Protein AF-A0A1R1XLQ0-F1 (afdb_monomer_lite)

pLDDT: mean 76.28, std 11.81, range [50.25, 90.06]

Organism: NCBI:txid133412

Radius of gyration: 18.26 Å; chains: 1; bounding box: 52×27×30 Å

Structure (mmCIF, N/CA/C/O backbone):
data_AF-A0A1R1XLQ0-F1
#
_entry.id   AF-A0A1R1XLQ0-F1
#
loop_
_atom_site.group_PDB
_atom_site.id
_atom_site.type_symbol
_atom_site.label_atom_id
_atom_site.label_alt_id
_atom_site.label_comp_id
_atom_site.label_asym_id
_atom_site.label_entity_id
_atom_site.label_seq_id
_atom_site.pdbx_PDB_ins_code
_atom_site.Cartn_x
_atom_site.Cartn_y
_atom_site.Cartn_z
_atom_site.occupancy
_atom_site.B_iso_or_equiv
_atom_site.auth_seq_id
_atom_site.auth_comp_id
_atom_site.auth_asym_id
_atom_site.auth_atom_id
_atom_site.pdbx_PDB_model_num
ATOM 1 N N . MET A 1 1 ? 29.993 4.894 3.675 1.00 51.06 1 MET A N 1
ATOM 2 C CA . MET A 1 1 ? 30.425 3.753 2.838 1.00 51.06 1 MET A CA 1
ATOM 3 C C . MET A 1 1 ? 29.181 2.927 2.550 1.00 51.06 1 MET A C 1
ATOM 5 O O . MET A 1 1 ? 28.433 2.709 3.492 1.00 51.06 1 MET A O 1
ATOM 9 N N . VAL A 1 2 ? 28.902 2.559 1.294 1.00 52.59 2 VAL A N 1
ATOM 10 C CA . VAL A 1 2 ? 27.646 1.881 0.879 1.00 52.59 2 VAL A CA 1
ATOM 11 C C . VAL A 1 2 ? 27.380 0.601 1.687 1.00 52.59 2 VAL A C 1
ATOM 13 O O . VAL A 1 2 ? 26.238 0.299 2.011 1.00 52.59 2 VAL A O 1
ATOM 16 N N . THR A 1 3 ? 28.444 -0.071 2.121 1.00 53.34 3 THR A N 1
ATOM 17 C CA . THR A 1 3 ? 28.416 -1.275 2.962 1.00 53.34 3 THR A CA 1
ATOM 18 C C . THR A 1 3 ? 27.832 -1.070 4.363 1.00 53.34 3 THR A C 1
ATOM 20 O O . THR A 1 3 ? 27.371 -2.028 4.965 1.00 53.34 3 THR A O 1
ATOM 23 N N . ALA A 1 4 ? 27.793 0.163 4.885 1.00 55.22 4 ALA A N 1
ATOM 24 C CA . ALA A 1 4 ? 27.256 0.445 6.222 1.00 55.22 4 ALA A CA 1
ATOM 25 C C .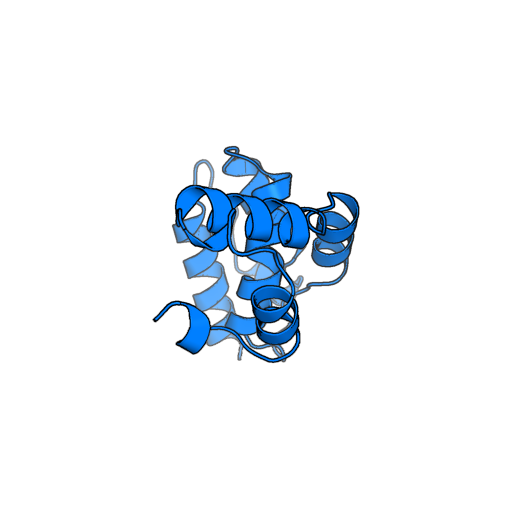 ALA A 1 4 ? 25.720 0.352 6.300 1.00 55.22 4 ALA A C 1
ATOM 27 O O . ALA A 1 4 ? 25.158 0.385 7.391 1.00 55.22 4 ALA A O 1
ATOM 28 N N . SER A 1 5 ? 25.043 0.280 5.151 1.00 60.06 5 SER A N 1
ATOM 29 C CA . SER A 1 5 ? 23.583 0.164 5.054 1.00 60.06 5 SER A CA 1
ATOM 30 C C . SER A 1 5 ? 23.119 -1.214 4.580 1.00 60.06 5 SER A C 1
ATOM 32 O O . SER A 1 5 ? 21.916 -1.433 4.483 1.00 60.06 5 SER A O 1
ATOM 34 N N . LEU A 1 6 ? 24.051 -2.120 4.267 1.00 62.81 6 LEU A N 1
ATOM 35 C CA . LEU A 1 6 ? 23.746 -3.488 3.855 1.00 62.81 6 LEU A CA 1
ATOM 36 C C . LEU A 1 6 ? 23.667 -4.382 5.097 1.00 62.81 6 LEU A C 1
ATOM 38 O O . LEU A 1 6 ? 24.392 -4.171 6.069 1.00 62.81 6 LEU A O 1
ATOM 42 N N . THR A 1 7 ? 22.795 -5.382 5.072 1.00 66.88 7 THR A N 1
ATOM 43 C CA . THR A 1 7 ? 22.647 -6.371 6.149 1.00 66.88 7 THR A CA 1
ATOM 44 C C . THR A 1 7 ? 22.775 -7.775 5.572 1.00 66.88 7 THR A C 1
ATOM 46 O O . THR A 1 7 ? 22.532 -7.949 4.396 1.00 66.88 7 THR A O 1
ATOM 49 N N . GLY A 1 8 ? 23.179 -8.779 6.355 1.00 71.38 8 GLY A N 1
ATOM 50 C CA . GLY A 1 8 ? 23.035 -10.203 5.997 1.00 71.38 8 GLY A CA 1
ATOM 51 C C . GLY A 1 8 ? 23.437 -10.611 4.565 1.00 71.38 8 GLY A C 1
ATOM 52 O O . GLY A 1 8 ? 24.621 -10.629 4.227 1.00 71.38 8 GLY A O 1
ATOM 53 N N . GLU A 1 9 ? 22.443 -10.997 3.756 1.00 60.09 9 GLU A N 1
ATOM 54 C CA . GLU A 1 9 ? 22.610 -11.557 2.404 1.00 60.09 9 GLU A CA 1
ATOM 55 C C . GLU A 1 9 ? 23.195 -10.549 1.407 1.00 60.09 9 GLU A C 1
ATOM 57 O O . GLU A 1 9 ? 23.979 -10.924 0.534 1.00 60.09 9 GLU A O 1
ATOM 62 N N . GLU A 1 10 ? 22.884 -9.263 1.569 1.00 60.84 10 GLU A N 1
ATOM 63 C CA . GLU A 1 10 ? 23.387 -8.196 0.709 1.00 60.84 10 GLU A CA 1
ATOM 64 C C . GLU A 1 10 ? 24.900 -7.972 0.868 1.00 60.84 10 GLU A C 1
ATOM 66 O O . GLU A 1 10 ? 25.569 -7.609 -0.100 1.00 60.84 10 GLU A O 1
ATOM 71 N N . ILE A 1 11 ? 25.455 -8.231 2.061 1.00 66.25 11 ILE A N 1
ATOM 72 C CA . ILE A 1 11 ? 26.907 -8.183 2.307 1.00 66.25 11 ILE A CA 1
ATOM 73 C C . ILE A 1 11 ? 27.590 -9.384 1.655 1.00 66.25 11 ILE A C 1
ATOM 75 O O . ILE A 1 11 ? 28.578 -9.215 0.947 1.00 66.25 11 ILE A 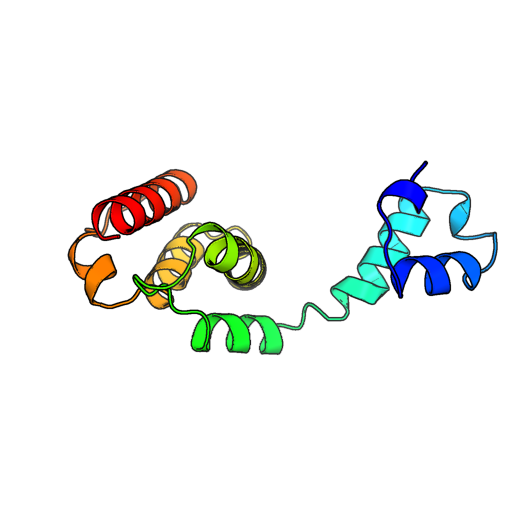O 1
ATOM 79 N N . MET A 1 12 ? 27.040 -10.589 1.845 1.00 64.25 12 MET A N 1
ATOM 80 C CA . MET A 1 12 ? 27.630 -11.791 1.252 1.00 64.25 12 MET A CA 1
ATOM 81 C C . MET A 1 12 ? 27.655 -11.721 -0.273 1.00 64.25 12 MET A C 1
ATOM 83 O O . MET A 1 12 ? 28.597 -12.203 -0.890 1.00 64.25 12 MET A O 1
ATOM 87 N N . TRP A 1 13 ? 26.637 -11.117 -0.888 1.00 62.06 13 TRP A N 1
ATOM 88 C CA . TRP A 1 13 ? 26.632 -10.900 -2.327 1.00 62.06 13 TRP A CA 1
ATOM 89 C C . TRP A 1 13 ? 27.643 -9.833 -2.768 1.00 62.06 13 TRP A C 1
ATOM 91 O O . TRP A 1 13 ? 28.374 -10.074 -3.726 1.00 62.06 13 TRP A O 1
ATOM 101 N N . TYR A 1 14 ? 27.738 -8.705 -2.048 1.00 58.72 14 TYR A N 1
ATOM 102 C CA . TYR A 1 14 ? 28.730 -7.653 -2.313 1.00 58.72 14 TYR A CA 1
ATOM 103 C C . TYR A 1 14 ? 30.166 -8.197 -2.303 1.00 58.72 14 TYR A C 1
ATOM 105 O O . TYR A 1 14 ? 30.951 -7.873 -3.188 1.00 58.72 14 TYR A O 1
ATOM 113 N N . ASP A 1 15 ? 30.488 -9.069 -1.346 1.00 65.06 15 ASP A N 1
ATOM 114 C CA . ASP A 1 15 ? 31.810 -9.693 -1.222 1.00 65.06 15 ASP A CA 1
ATOM 115 C C . ASP A 1 15 ? 32.081 -10.768 -2.301 1.00 65.06 15 ASP A C 1
ATOM 117 O O . ASP A 1 15 ? 33.228 -11.176 -2.493 1.00 65.06 15 ASP A O 1
ATOM 121 N N . CYS A 1 16 ? 31.045 -11.239 -3.009 1.00 64.69 16 CYS A N 1
ATOM 122 C CA . CYS A 1 16 ? 31.139 -12.282 -4.039 1.00 64.69 16 CYS A CA 1
ATOM 123 C C . CYS A 1 16 ? 31.081 -11.750 -5.485 1.00 64.69 16 CYS A C 1
ATOM 125 O O . CYS A 1 16 ? 31.334 -12.521 -6.416 1.00 64.69 16 CYS A O 1
ATOM 127 N N . GLU A 1 17 ? 30.719 -10.482 -5.713 1.00 55.91 17 GLU A N 1
ATOM 128 C CA . GLU A 1 17 ? 30.637 -9.898 -7.058 1.00 55.91 17 GLU A CA 1
ATOM 129 C C . GLU A 1 17 ? 32.037 -9.435 -7.528 1.00 55.91 17 GLU A C 1
ATOM 131 O O . GLU A 1 17 ? 32.763 -8.805 -6.760 1.00 55.91 17 GLU A O 1
ATOM 136 N N . PRO A 1 18 ? 32.475 -9.734 -8.768 1.00 52.31 18 PRO A N 1
ATOM 137 C CA . PRO A 1 18 ? 33.806 -9.344 -9.231 1.00 52.31 18 PRO A CA 1
ATOM 138 C C . PRO A 1 18 ? 33.992 -7.817 -9.262 1.00 52.31 18 PRO A C 1
ATOM 140 O O . PRO A 1 18 ? 33.117 -7.079 -9.722 1.00 52.31 18 PRO A O 1
ATOM 143 N N . ASP A 1 19 ? 35.185 -7.370 -8.848 1.00 56.38 19 ASP A N 1
ATOM 144 C CA . ASP A 1 19 ? 35.654 -5.978 -8.663 1.00 56.38 19 ASP A CA 1
ATOM 145 C C . ASP A 1 19 ? 35.443 -4.999 -9.846 1.00 56.38 19 ASP A C 1
ATOM 147 O O . ASP A 1 19 ? 35.805 -3.821 -9.769 1.00 56.38 19 ASP A O 1
ATOM 151 N N . GLU A 1 20 ? 34.911 -5.448 -10.981 1.00 54.22 20 GLU A N 1
ATOM 152 C CA . GLU A 1 20 ? 34.638 -4.603 -12.147 1.00 54.22 20 GLU A CA 1
ATOM 153 C C . GLU A 1 20 ? 33.277 -3.895 -12.071 1.00 54.22 20 GLU A C 1
ATOM 155 O O . GLU A 1 20 ? 33.178 -2.744 -12.502 1.00 54.22 20 GLU A O 1
ATOM 160 N N . ASN A 1 21 ? 32.258 -4.505 -11.450 1.00 51.69 21 ASN A N 1
ATOM 161 C CA . ASN A 1 21 ? 30.925 -3.899 -11.296 1.00 51.69 21 ASN A CA 1
ATOM 162 C C . ASN A 1 21 ? 30.818 -2.949 -10.088 1.00 51.69 21 ASN A C 1
ATOM 164 O O . ASN A 1 21 ? 29.957 -2.067 -10.071 1.00 51.69 21 ASN A O 1
ATOM 168 N N . SER A 1 22 ? 31.714 -3.083 -9.105 1.00 54.69 22 SER A N 1
ATOM 169 C CA . SER A 1 22 ? 31.746 -2.288 -7.868 1.00 54.69 22 SER A CA 1
ATOM 170 C C . SER A 1 22 ? 32.446 -0.925 -8.014 1.00 54.69 22 SER A C 1
ATOM 172 O O . SER A 1 22 ? 32.356 -0.079 -7.123 1.00 54.69 22 SER A O 1
ATOM 174 N N . LYS A 1 23 ? 33.113 -0.661 -9.150 1.00 62.94 23 LYS A N 1
ATOM 175 C CA . LYS A 1 23 ? 33.850 0.596 -9.404 1.00 62.94 23 LYS A CA 1
ATOM 176 C C . LYS A 1 23 ? 32.965 1.774 -9.812 1.00 62.94 23 LYS A C 1
ATOM 178 O O . LYS A 1 23 ? 33.369 2.922 -9.634 1.00 62.94 23 LYS A O 1
ATOM 183 N N . ASN A 1 24 ? 31.776 1.512 -10.356 1.00 65.50 24 ASN A N 1
ATOM 184 C CA . ASN A 1 24 ? 30.824 2.541 -10.765 1.00 65.50 24 ASN A CA 1
ATOM 185 C C . ASN A 1 24 ? 29.505 2.357 -10.008 1.00 65.50 24 ASN A C 1
ATOM 187 O O . ASN A 1 24 ? 28.827 1.343 -10.164 1.00 65.50 24 ASN A O 1
ATOM 191 N N . TRP A 1 25 ? 29.122 3.364 -9.217 1.00 65.75 25 TRP A N 1
ATOM 192 C CA . TRP A 1 25 ? 27.863 3.380 -8.469 1.00 65.75 25 TRP A CA 1
ATOM 193 C C . TRP A 1 25 ? 26.639 3.131 -9.359 1.00 65.75 25 TRP A C 1
ATOM 195 O O . TRP A 1 25 ? 25.692 2.484 -8.921 1.00 65.75 25 TRP A O 1
ATOM 205 N N . GLU A 1 26 ? 26.645 3.606 -10.607 1.00 71.25 26 GLU A N 1
ATOM 206 C CA . GLU A 1 26 ? 25.534 3.381 -11.535 1.00 71.25 26 GLU A CA 1
ATOM 207 C C . GLU A 1 26 ? 25.409 1.909 -11.937 1.00 71.25 26 GLU A C 1
ATOM 209 O O . GLU A 1 26 ? 24.300 1.377 -11.942 1.00 71.25 26 GLU A O 1
ATOM 214 N N . THR A 1 27 ? 26.536 1.240 -12.196 1.00 70.00 27 THR A N 1
ATOM 215 C CA . THR A 1 27 ? 26.587 -0.193 -12.516 1.00 70.00 27 THR A CA 1
ATOM 216 C C . THR A 1 27 ? 26.196 -1.032 -11.305 1.00 70.00 27 THR A C 1
ATOM 218 O O . THR A 1 27 ? 25.316 -1.876 -11.419 1.00 70.00 27 THR A O 1
ATOM 221 N N . TYR A 1 28 ? 26.744 -0.731 -10.126 1.00 67.94 28 TYR A N 1
ATOM 222 C CA . TYR A 1 28 ? 26.385 -1.396 -8.872 1.00 67.94 28 TYR A CA 1
ATOM 223 C C . TYR A 1 28 ? 24.890 -1.252 -8.548 1.00 67.94 28 TYR A C 1
ATOM 225 O O . TYR A 1 28 ? 24.193 -2.227 -8.260 1.00 67.94 28 TYR A O 1
ATOM 233 N N . ARG A 1 29 ? 24.352 -0.032 -8.671 1.00 66.62 29 ARG A N 1
ATOM 234 C CA . ARG A 1 29 ? 22.920 0.231 -8.505 1.00 66.62 29 ARG A CA 1
ATOM 235 C C . ARG A 1 29 ? 22.094 -0.524 -9.543 1.00 66.62 29 ARG A C 1
ATOM 237 O O . ARG A 1 29 ? 21.023 -1.004 -9.193 1.00 66.62 29 ARG A O 1
ATOM 244 N N . ALA A 1 30 ? 22.549 -0.621 -10.792 1.00 67.25 30 ALA A N 1
ATOM 245 C CA . ALA A 1 30 ? 21.860 -1.364 -11.843 1.00 67.25 30 ALA A CA 1
ATOM 246 C C . ALA A 1 30 ? 21.885 -2.883 -11.605 1.00 67.25 30 ALA A C 1
ATOM 248 O O . ALA A 1 30 ? 20.855 -3.518 -11.811 1.00 67.25 30 ALA A O 1
ATOM 249 N N . SER A 1 31 ? 22.991 -3.453 -11.116 1.00 65.75 31 SER A N 1
ATOM 250 C CA . SER A 1 31 ? 23.107 -4.873 -10.750 1.00 65.75 31 SER A CA 1
ATOM 251 C C . SER A 1 31 ? 22.214 -5.225 -9.563 1.00 65.75 31 SER A C 1
ATOM 253 O O . SER A 1 31 ? 21.397 -6.139 -9.671 1.00 65.75 31 SER A O 1
ATOM 255 N N . LEU A 1 32 ? 22.258 -4.428 -8.485 1.00 65.69 32 LEU A N 1
ATOM 256 C CA . LEU A 1 32 ? 21.333 -4.561 -7.353 1.00 65.69 32 LEU A CA 1
ATOM 257 C C . LEU A 1 32 ? 19.880 -4.450 -7.811 1.00 65.69 32 LEU A C 1
ATOM 259 O O . LEU A 1 32 ? 19.022 -5.237 -7.424 1.00 65.69 32 LEU A O 1
ATOM 263 N N . LYS A 1 33 ? 19.594 -3.474 -8.672 1.00 64.25 33 LYS A N 1
ATOM 264 C CA . LYS A 1 33 ? 18.270 -3.299 -9.253 1.00 64.25 33 LYS A CA 1
ATOM 265 C C . LYS A 1 33 ? 17.880 -4.523 -10.086 1.00 64.25 33 LYS A C 1
ATOM 267 O O . LYS A 1 33 ? 16.780 -5.008 -9.931 1.00 64.25 33 LYS A O 1
ATOM 272 N N . CYS A 1 34 ? 18.754 -5.095 -10.900 1.00 63.44 34 CYS A N 1
ATOM 273 C CA . CYS A 1 34 ? 18.439 -6.279 -11.702 1.00 63.44 34 CYS A CA 1
ATOM 274 C C . CYS A 1 34 ? 18.169 -7.523 -10.831 1.00 63.44 34 CYS A C 1
ATOM 276 O O . CYS A 1 34 ? 17.209 -8.255 -11.062 1.00 63.44 34 CYS A O 1
ATOM 278 N N . GLN A 1 35 ? 18.965 -7.725 -9.782 1.00 62.88 35 GLN A N 1
ATOM 279 C CA . GLN A 1 35 ? 18.863 -8.885 -8.899 1.00 62.88 35 GLN A CA 1
ATOM 280 C C . GLN A 1 35 ? 17.674 -8.803 -7.935 1.00 62.88 35 GLN A C 1
ATOM 282 O O . GLN A 1 35 ? 16.945 -9.779 -7.762 1.00 62.88 35 GLN A O 1
ATOM 287 N N . PHE A 1 36 ? 17.440 -7.628 -7.348 1.00 58.88 36 PHE A N 1
ATOM 288 C CA . PHE A 1 36 ? 16.378 -7.401 -6.366 1.00 58.88 36 PHE A CA 1
ATOM 289 C C . PHE A 1 36 ? 15.111 -6.765 -6.963 1.00 58.88 36 PHE A C 1
ATOM 291 O O . PHE A 1 36 ? 14.084 -6.721 -6.295 1.00 58.88 36 PHE A O 1
ATOM 298 N N . GLU A 1 37 ? 15.118 -6.293 -8.214 1.00 56.84 37 GLU A N 1
ATOM 299 C CA . GLU A 1 37 ? 13.891 -6.046 -8.992 1.00 56.84 37 GLU A CA 1
ATOM 300 C C . GLU A 1 37 ? 13.502 -7.229 -9.876 1.00 56.84 37 GLU A C 1
ATOM 302 O O . GLU A 1 37 ? 12.363 -7.276 -10.322 1.00 56.84 37 GLU A O 1
ATOM 307 N N . GLY A 1 38 ? 14.349 -8.246 -10.058 1.00 50.25 38 GLY A N 1
ATOM 308 C CA . GLY A 1 38 ? 13.901 -9.537 -10.598 1.00 50.25 38 GLY A CA 1
ATOM 309 C C . GLY A 1 38 ? 12.762 -10.163 -9.771 1.00 50.25 38 GLY A C 1
ATOM 310 O O . GLY A 1 38 ? 11.953 -10.929 -10.291 1.00 50.25 38 GLY A O 1
ATOM 311 N N . THR A 1 39 ? 12.632 -9.770 -8.497 1.00 52.12 39 THR A N 1
ATOM 312 C CA . THR A 1 39 ? 11.532 -10.136 -7.587 1.00 52.12 39 THR A CA 1
ATOM 313 C C . THR A 1 39 ? 10.330 -9.178 -7.646 1.00 52.12 39 THR A C 1
ATOM 315 O O . THR A 1 39 ? 9.282 -9.464 -7.054 1.00 52.12 39 THR A O 1
ATOM 318 N N . LYS A 1 40 ? 10.414 -8.077 -8.413 1.00 59.69 40 LYS A N 1
ATOM 319 C CA . LYS A 1 40 ? 9.287 -7.198 -8.773 1.00 59.69 40 LYS A CA 1
ATOM 320 C C . LYS A 1 40 ? 8.438 -7.850 -9.866 1.00 59.69 40 LYS A C 1
ATOM 322 O O . LYS A 1 40 ? 8.282 -7.345 -10.972 1.00 59.69 40 LYS A O 1
ATOM 327 N N . ASN A 1 41 ? 7.882 -9.009 -9.540 1.00 72.50 41 ASN A N 1
ATOM 328 C CA . ASN A 1 41 ? 6.913 -9.686 -10.380 1.00 72.50 41 ASN A CA 1
ATOM 329 C C . ASN A 1 41 ? 5.523 -9.092 -10.113 1.00 72.50 41 ASN A C 1
ATOM 331 O O . ASN A 1 41 ? 5.096 -8.999 -8.960 1.00 72.50 41 ASN A O 1
ATOM 335 N N . IL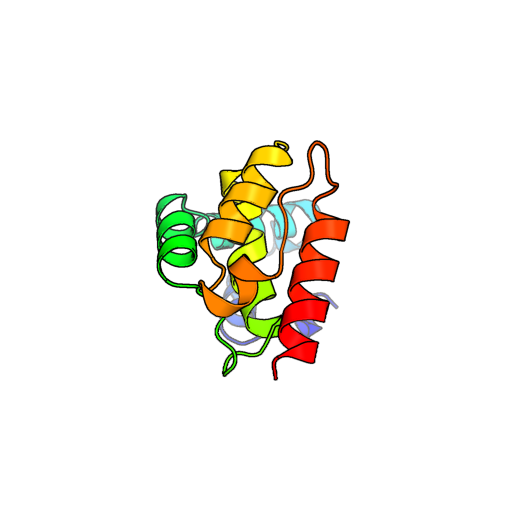E A 1 42 ? 4.798 -8.746 -11.178 1.00 76.25 42 ILE A N 1
ATOM 336 C CA . ILE A 1 42 ? 3.389 -8.329 -11.120 1.00 76.25 42 ILE A CA 1
ATOM 337 C C . ILE A 1 42 ? 2.557 -9.326 -10.297 1.00 76.25 42 ILE A C 1
ATOM 339 O O . ILE A 1 42 ? 1.703 -8.913 -9.519 1.00 76.25 42 ILE A O 1
ATOM 343 N N . GLY A 1 43 ? 2.847 -10.628 -10.387 1.00 80.31 43 GLY A N 1
ATOM 344 C CA . GLY A 1 43 ? 2.188 -11.655 -9.576 1.00 80.31 43 GLY A CA 1
ATOM 345 C C . GLY A 1 43 ? 2.386 -11.466 -8.068 1.00 80.31 43 GLY A C 1
ATOM 346 O O . GLY A 1 43 ? 1.436 -11.615 -7.304 1.00 80.31 43 GLY A O 1
ATOM 347 N N . ASN A 1 44 ? 3.582 -11.059 -7.633 1.00 82.06 44 ASN A N 1
ATOM 348 C CA . ASN A 1 44 ? 3.846 -10.746 -6.228 1.00 82.06 44 ASN A CA 1
ATOM 349 C C . ASN A 1 44 ? 3.136 -9.450 -5.806 1.00 82.06 44 ASN A C 1
ATOM 351 O O . ASN A 1 44 ? 2.567 -9.379 -4.722 1.00 82.06 44 ASN A O 1
ATOM 355 N N . ALA A 1 45 ? 3.097 -8.439 -6.682 1.00 83.12 45 ALA A N 1
ATOM 356 C CA . ALA A 1 45 ? 2.338 -7.217 -6.421 1.00 83.12 45 ALA A CA 1
ATOM 357 C C . ALA A 1 45 ? 0.837 -7.506 -6.244 1.00 83.12 45 ALA A C 1
ATOM 359 O O . ALA A 1 45 ? 0.229 -7.004 -5.303 1.00 83.12 45 ALA A O 1
ATOM 360 N N . ILE A 1 46 ? 0.251 -8.359 -7.091 1.00 84.44 46 ILE A N 1
ATOM 361 C CA . ILE A 1 46 ? -1.143 -8.810 -6.956 1.00 84.44 46 ILE A CA 1
ATOM 362 C C . ILE A 1 46 ? -1.338 -9.557 -5.635 1.00 84.44 46 ILE A C 1
ATOM 364 O O . ILE A 1 46 ? -2.248 -9.221 -4.881 1.00 84.44 46 ILE A O 1
ATOM 368 N N . TYR A 1 47 ? -0.451 -10.504 -5.314 1.00 86.62 47 TYR A N 1
ATOM 369 C CA . TYR A 1 47 ? -0.512 -11.248 -4.058 1.00 86.62 47 TYR A CA 1
ATOM 370 C C . TYR A 1 47 ? -0.493 -10.319 -2.836 1.00 86.62 47 TYR A C 1
ATOM 372 O O . TYR A 1 47 ? -1.307 -10.476 -1.926 1.00 86.62 47 TYR A O 1
ATOM 380 N N . VAL A 1 48 ? 0.388 -9.313 -2.822 1.00 86.31 48 VAL A N 1
ATOM 381 C CA . VAL A 1 48 ? 0.433 -8.307 -1.753 1.00 86.31 48 VAL A CA 1
ATOM 382 C C . VAL A 1 48 ? -0.876 -7.521 -1.686 1.00 86.31 48 VAL A C 1
ATOM 384 O O . VAL A 1 48 ? -1.401 -7.343 -0.596 1.00 86.31 48 VAL A O 1
ATOM 387 N N . LEU A 1 49 ? -1.434 -7.083 -2.817 1.00 86.62 49 LEU A N 1
ATOM 388 C CA . LEU A 1 49 ? -2.683 -6.311 -2.841 1.00 86.62 49 LEU A CA 1
ATOM 389 C C . LEU A 1 49 ? -3.907 -7.113 -2.386 1.00 86.62 49 LEU A C 1
ATOM 391 O O . LEU A 1 49 ? -4.835 -6.537 -1.825 1.00 86.62 49 LEU A O 1
ATOM 395 N N . ASP A 1 50 ? -3.926 -8.422 -2.626 1.00 85.38 50 ASP A N 1
ATOM 396 C CA . ASP A 1 50 ? -5.033 -9.282 -2.204 1.00 85.38 50 ASP A CA 1
ATOM 397 C C . ASP A 1 50 ? -4.962 -9.644 -0.709 1.00 85.38 50 ASP A C 1
ATOM 399 O O . ASP A 1 50 ? -6.003 -9.859 -0.084 1.00 85.38 50 ASP A O 1
ATOM 403 N N . ASN A 1 51 ? -3.760 -9.664 -0.120 1.00 85.38 51 ASN A N 1
ATOM 404 C CA . ASN A 1 51 ? -3.543 -10.074 1.273 1.00 85.38 51 ASN A CA 1
ATOM 405 C C . ASN A 1 51 ? -3.305 -8.913 2.251 1.00 85.38 51 ASN A C 1
ATOM 407 O O . ASN A 1 51 ? -3.574 -9.049 3.442 1.00 85.38 51 ASN A O 1
ATOM 411 N N . ALA A 1 52 ? -2.795 -7.771 1.791 1.00 82.56 52 ALA A N 1
ATOM 412 C CA . ALA A 1 52 ? -2.505 -6.630 2.649 1.00 82.56 52 ALA A CA 1
ATOM 413 C C . ALA A 1 52 ? -3.760 -5.772 2.832 1.00 82.56 52 ALA A C 1
ATOM 415 O O . ALA A 1 52 ? -4.014 -4.842 2.066 1.00 82.56 52 ALA A O 1
ATOM 416 N N . LYS A 1 53 ? -4.534 -6.080 3.873 1.00 84.44 53 LYS A N 1
ATOM 417 C CA . LYS A 1 53 ? -5.609 -5.212 4.356 1.00 84.44 53 LYS A CA 1
ATOM 418 C C . LYS A 1 53 ? -5.133 -4.405 5.552 1.00 84.44 53 LYS A C 1
ATOM 420 O O . LYS A 1 53 ? -4.486 -4.954 6.438 1.00 84.44 53 LYS A O 1
ATOM 425 N N . ILE A 1 54 ? -5.451 -3.113 5.578 1.00 82.12 54 ILE A N 1
ATOM 426 C CA . ILE A 1 54 ? -5.277 -2.323 6.797 1.00 82.12 54 ILE A CA 1
ATOM 427 C C . ILE A 1 54 ? -6.448 -2.596 7.740 1.00 82.12 54 ILE A C 1
ATOM 429 O O . ILE A 1 54 ? -7.604 -2.291 7.442 1.00 82.12 54 ILE A O 1
ATOM 433 N N . GLU A 1 55 ? -6.119 -3.200 8.871 1.00 79.44 55 GLU A N 1
ATOM 434 C CA . GLU A 1 55 ? -7.004 -3.448 10.001 1.00 79.44 55 GLU A CA 1
ATOM 435 C C . GLU A 1 55 ? -6.639 -2.495 11.147 1.00 79.44 55 GLU A C 1
ATOM 437 O O . GLU A 1 55 ? -5.547 -1.915 11.175 1.00 79.44 55 GLU A O 1
ATOM 442 N N . LEU A 1 56 ? -7.540 -2.323 12.115 1.00 73.75 56 LEU A N 1
ATOM 443 C CA . LEU A 1 56 ? -7.272 -1.465 13.275 1.00 73.75 56 LEU A CA 1
ATOM 444 C C . LEU A 1 56 ? -6.039 -1.965 14.049 1.00 73.75 56 LEU A C 1
ATOM 446 O O . LEU A 1 56 ? -5.128 -1.197 14.319 1.00 73.75 56 LEU A O 1
ATOM 450 N N . SER A 1 57 ? -5.903 -3.279 14.223 1.00 75.38 57 SER A N 1
ATOM 451 C CA . SER A 1 57 ? -4.758 -3.925 14.883 1.00 75.38 57 SER A CA 1
ATOM 452 C C . SER A 1 57 ? -3.396 -3.736 14.191 1.00 75.38 57 SER A C 1
ATOM 454 O O . SER A 1 57 ? -2.362 -3.967 14.818 1.00 75.38 57 SER A O 1
ATOM 456 N N . THR A 1 58 ? -3.361 -3.351 12.910 1.00 77.62 58 THR A N 1
ATOM 457 C CA . THR A 1 58 ? -2.111 -3.218 12.139 1.00 77.62 58 THR A CA 1
ATOM 458 C C . THR A 1 58 ? -1.526 -1.816 12.201 1.00 77.62 58 THR A C 1
ATOM 460 O O . THR A 1 58 ? -2.243 -0.833 12.062 1.00 77.62 58 THR A O 1
ATOM 463 N N . LEU A 1 59 ? -0.199 -1.704 12.311 1.00 83.12 59 LEU A N 1
ATOM 464 C CA . LEU A 1 59 ? 0.493 -0.419 12.213 1.00 83.12 59 LEU A CA 1
ATOM 465 C C . LEU A 1 59 ? 0.429 0.124 10.778 1.00 83.12 59 LEU A C 1
ATOM 467 O O . LEU A 1 59 ? 0.881 -0.529 9.833 1.00 83.12 59 LEU A O 1
ATOM 471 N N . TYR A 1 60 ? -0.037 1.369 10.618 1.00 82.44 60 TYR A N 1
ATOM 472 C CA . TYR A 1 60 ? -0.106 2.042 9.313 1.00 82.44 60 TYR A CA 1
ATOM 473 C C . TYR A 1 60 ? 1.242 2.033 8.573 1.00 82.44 60 TYR A C 1
ATOM 475 O O . TYR A 1 60 ? 1.293 1.899 7.349 1.00 82.44 60 TYR A O 1
ATOM 483 N N . LEU A 1 61 ? 2.348 2.171 9.315 1.00 80.94 61 LEU A N 1
ATOM 484 C CA . LEU A 1 61 ? 3.697 2.200 8.751 1.00 80.94 61 LEU A CA 1
ATOM 485 C C . LEU A 1 61 ? 4.070 0.877 8.064 1.00 80.94 61 LEU A C 1
ATOM 487 O O . LEU A 1 61 ? 4.608 0.892 6.960 1.00 80.94 61 LEU A O 1
ATOM 491 N N . GLU A 1 62 ? 3.754 -0.263 8.677 1.00 83.06 62 GLU A N 1
ATOM 492 C CA . GLU A 1 62 ? 4.039 -1.578 8.093 1.00 83.06 62 GLU A CA 1
ATOM 493 C C . GLU A 1 62 ? 3.165 -1.846 6.867 1.00 83.06 62 GLU A C 1
ATOM 495 O O . GLU A 1 62 ? 3.645 -2.347 5.846 1.00 83.06 62 GLU A O 1
ATOM 500 N N . PHE A 1 63 ? 1.894 -1.446 6.942 1.00 86.50 63 PHE A N 1
ATOM 501 C CA . PHE A 1 63 ? 0.960 -1.526 5.826 1.00 86.50 63 PHE A CA 1
ATOM 502 C C . PHE A 1 63 ? 1.470 -0.743 4.608 1.00 86.50 63 PHE A C 1
ATOM 504 O O . PHE A 1 63 ? 1.600 -1.298 3.513 1.00 86.50 63 PHE A O 1
ATOM 511 N N . ILE A 1 64 ? 1.808 0.538 4.789 1.00 84.25 64 ILE A N 1
ATOM 512 C CA . ILE A 1 64 ? 2.160 1.406 3.664 1.00 84.25 64 ILE A CA 1
ATOM 513 C C . ILE A 1 64 ? 3.495 1.013 3.025 1.00 84.25 64 ILE A C 1
ATOM 515 O O . ILE A 1 64 ? 3.633 1.111 1.806 1.00 84.25 64 ILE A O 1
ATOM 519 N N . LEU A 1 65 ? 4.456 0.515 3.814 1.00 82.25 65 LEU A N 1
ATOM 520 C CA . LEU A 1 65 ? 5.740 0.027 3.302 1.00 82.25 65 LEU A CA 1
ATOM 521 C C . LEU A 1 65 ? 5.576 -1.191 2.386 1.00 82.25 65 LEU A C 1
ATOM 523 O O . LEU A 1 65 ? 6.312 -1.312 1.409 1.00 82.25 65 LEU A O 1
ATOM 527 N N . ARG A 1 66 ? 4.594 -2.060 2.655 1.00 83.19 66 ARG A N 1
ATOM 528 C CA . ARG A 1 66 ? 4.297 -3.226 1.808 1.00 83.19 66 ARG A CA 1
ATOM 529 C C . ARG A 1 66 ? 3.461 -2.864 0.583 1.00 83.19 66 ARG A C 1
ATOM 531 O O . ARG A 1 66 ? 3.757 -3.311 -0.521 1.00 83.19 66 ARG A O 1
ATOM 538 N N . VAL A 1 67 ? 2.421 -2.054 0.766 1.00 85.75 67 VAL A N 1
ATOM 539 C CA . VAL A 1 67 ? 1.406 -1.813 -0.270 1.00 85.75 67 VAL A CA 1
ATOM 540 C C . VAL A 1 67 ? 1.841 -0.761 -1.289 1.00 85.75 67 VAL A C 1
ATOM 542 O O . VAL A 1 67 ? 1.610 -0.942 -2.485 1.00 85.75 67 VAL A O 1
ATOM 545 N N . ARG A 1 68 ? 2.521 0.313 -0.868 1.00 85.00 68 ARG A N 1
ATOM 546 C CA . ARG A 1 68 ? 2.908 1.416 -1.766 1.00 85.00 68 ARG A CA 1
ATOM 547 C C . ARG A 1 68 ? 3.774 0.960 -2.956 1.00 85.00 68 ARG A C 1
ATOM 549 O O . ARG A 1 68 ? 3.461 1.363 -4.077 1.00 85.00 68 ARG A O 1
ATOM 556 N N . PRO A 1 69 ? 4.806 0.106 -2.790 1.00 84.25 69 PRO A N 1
ATOM 557 C CA . PRO A 1 69 ? 5.582 -0.405 -3.923 1.00 84.25 69 PRO A CA 1
ATOM 558 C C . PRO A 1 69 ? 4.751 -1.253 -4.899 1.00 84.25 69 PRO A C 1
ATOM 560 O O . PRO A 1 69 ? 4.916 -1.123 -6.112 1.00 84.25 69 PRO A O 1
ATOM 563 N N . ALA A 1 70 ? 3.837 -2.084 -4.385 1.00 84.69 70 ALA A N 1
ATOM 564 C CA . ALA A 1 70 ? 2.962 -2.930 -5.199 1.00 84.69 70 ALA A CA 1
ATOM 565 C C . ALA A 1 70 ? 1.961 -2.093 -6.014 1.00 84.69 70 ALA A C 1
ATOM 567 O O . ALA A 1 70 ? 1.796 -2.314 -7.215 1.00 84.69 70 ALA A O 1
ATOM 568 N N . ILE A 1 71 ? 1.352 -1.076 -5.395 1.00 84.19 71 ILE A N 1
ATOM 569 C CA . ILE A 1 71 ? 0.4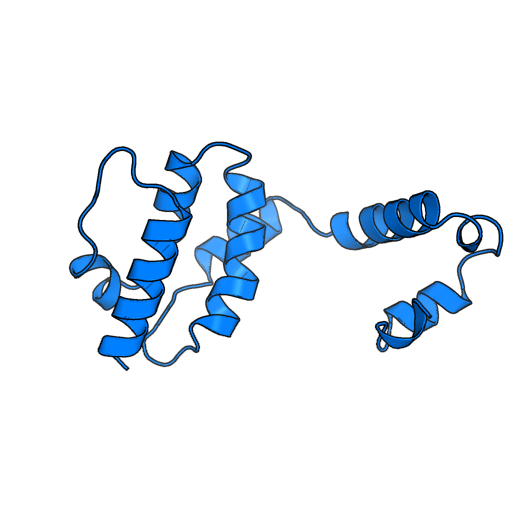71 -0.134 -6.095 1.00 84.19 71 ILE A CA 1
ATOM 570 C C . ILE A 1 71 ? 1.255 0.662 -7.135 1.00 84.19 71 ILE A C 1
ATOM 572 O O . ILE A 1 71 ? 0.782 0.802 -8.260 1.00 84.19 71 ILE A O 1
ATOM 576 N N . GLY A 1 72 ? 2.441 1.175 -6.796 1.00 84.69 72 GLY A N 1
ATOM 577 C CA . GLY A 1 72 ? 3.277 1.928 -7.736 1.00 84.69 72 GLY A CA 1
ATOM 578 C C . GLY A 1 72 ? 3.590 1.123 -8.999 1.00 84.69 72 GLY A C 1
ATOM 579 O O . GLY A 1 72 ? 3.465 1.634 -10.108 1.00 84.69 72 GLY A O 1
ATOM 580 N N . MET A 1 73 ? 3.884 -0.170 -8.846 1.00 82.88 73 MET A N 1
ATOM 581 C CA . MET A 1 73 ? 4.110 -1.073 -9.977 1.00 82.88 73 MET A CA 1
ATOM 582 C C . MET A 1 73 ? 2.856 -1.284 -10.837 1.00 82.88 73 MET A C 1
ATOM 584 O O . MET A 1 73 ? 2.946 -1.294 -12.060 1.00 82.88 73 MET A O 1
ATOM 588 N N . MET A 1 74 ? 1.688 -1.436 -10.209 1.00 80.19 74 MET A N 1
ATOM 589 C CA . MET A 1 74 ? 0.419 -1.714 -10.897 1.00 80.19 74 MET A CA 1
ATOM 590 C C . MET A 1 74 ? -0.223 -0.472 -11.529 1.00 80.19 74 MET A C 1
ATOM 592 O O . MET A 1 74 ? -0.911 -0.564 -12.545 1.00 80.19 74 MET A O 1
ATOM 596 N N . SER A 1 75 ? -0.041 0.691 -10.910 1.00 82.00 75 SER A N 1
ATOM 597 C CA . SER A 1 75 ? -0.639 1.953 -11.352 1.00 82.00 75 SER A CA 1
ATOM 598 C C . SER A 1 75 ? 0.216 2.685 -12.383 1.00 82.00 75 SER A C 1
ATOM 600 O O . SER A 1 75 ? -0.335 3.455 -13.178 1.00 82.00 75 SER A O 1
ATOM 602 N N . GLY A 1 76 ? 1.533 2.442 -12.405 1.00 78.06 76 GLY A N 1
ATOM 603 C CA . GLY A 1 76 ? 2.466 3.262 -13.173 1.00 78.06 76 GLY A CA 1
ATOM 604 C C . GLY A 1 76 ? 2.294 4.730 -12.782 1.00 78.06 76 GLY A C 1
ATOM 605 O O . GLY A 1 76 ? 2.294 5.063 -11.601 1.00 78.06 76 GLY A O 1
ATOM 606 N N . ASP A 1 77 ? 2.028 5.593 -13.763 1.00 75.50 77 ASP A N 1
ATOM 607 C CA . ASP A 1 77 ? 1.801 7.029 -13.529 1.00 75.50 77 ASP A CA 1
ATOM 608 C C . ASP A 1 77 ? 0.312 7.413 -13.381 1.00 75.50 77 ASP A C 1
ATOM 610 O O . ASP A 1 77 ? -0.048 8.591 -13.269 1.00 75.50 77 ASP A O 1
ATOM 614 N N . LYS A 1 78 ? -0.602 6.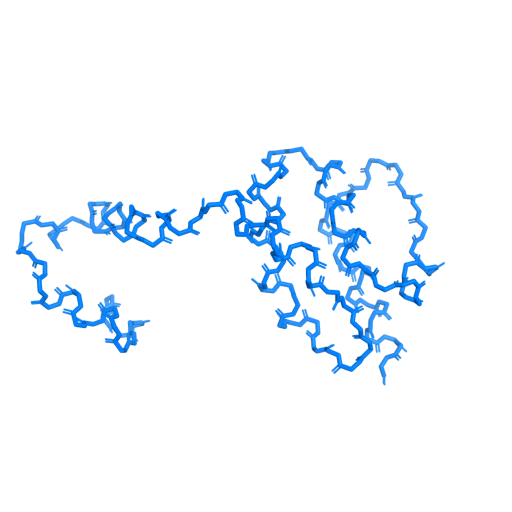432 -13.385 1.00 83.00 78 LYS A N 1
ATOM 615 C CA . LYS A 1 78 ? -2.051 6.681 -13.352 1.00 83.00 78 LYS A CA 1
ATOM 616 C C . LYS A 1 78 ? -2.556 6.830 -11.916 1.00 83.00 78 LYS A C 1
ATOM 618 O O . LYS A 1 78 ? -2.959 5.864 -11.269 1.00 83.00 78 LYS A O 1
ATOM 623 N N . LYS A 1 79 ? -2.646 8.081 -11.459 1.00 79.31 79 LYS A N 1
ATOM 624 C CA . LYS A 1 79 ? -3.130 8.468 -10.115 1.00 79.31 79 LYS A CA 1
ATOM 625 C C . LYS A 1 79 ? -4.488 7.857 -9.741 1.00 79.31 79 LYS A C 1
ATOM 627 O O . LYS A 1 79 ? -4.682 7.436 -8.606 1.00 79.31 79 LYS A O 1
ATOM 632 N N . THR A 1 80 ? -5.413 7.755 -10.694 1.00 82.75 80 THR A N 1
ATOM 633 C CA . THR A 1 80 ? -6.743 7.170 -10.459 1.00 82.75 80 THR A CA 1
ATOM 634 C C . THR A 1 80 ? -6.664 5.686 -10.097 1.00 82.75 80 THR A C 1
ATOM 636 O O . THR A 1 80 ? -7.390 5.224 -9.220 1.00 82.75 80 THR A O 1
ATOM 639 N N . ILE A 1 81 ? -5.744 4.944 -10.725 1.00 85.38 81 ILE A N 1
ATOM 640 C CA . ILE A 1 81 ? -5.516 3.526 -10.420 1.00 85.38 81 ILE A CA 1
ATOM 641 C C . ILE A 1 81 ? -4.879 3.392 -9.038 1.00 85.38 81 ILE A C 1
ATOM 643 O O . ILE A 1 81 ? -5.275 2.518 -8.274 1.00 85.38 81 ILE A O 1
ATOM 647 N N . TYR A 1 82 ? -3.953 4.289 -8.688 1.00 89.00 82 TYR A N 1
ATOM 648 C CA . TYR A 1 82 ? -3.325 4.300 -7.368 1.00 89.00 82 TYR A CA 1
ATOM 649 C C . TYR A 1 82 ? -4.363 4.362 -6.240 1.00 89.00 82 TYR A C 1
ATOM 651 O O . TYR A 1 82 ? -4.372 3.517 -5.347 1.00 89.00 82 TYR A O 1
ATOM 659 N N . ILE A 1 83 ? -5.270 5.342 -6.306 1.00 87.81 83 ILE A N 1
ATOM 660 C CA . ILE A 1 83 ? -6.311 5.540 -5.288 1.00 87.81 83 ILE A CA 1
ATOM 661 C C . ILE A 1 83 ? -7.259 4.338 -5.236 1.00 87.81 83 ILE A C 1
ATOM 663 O O . ILE A 1 83 ? -7.583 3.866 -4.148 1.00 87.81 83 ILE A O 1
ATOM 667 N N . ALA A 1 84 ? -7.667 3.807 -6.393 1.00 88.69 84 ALA A N 1
ATOM 668 C CA . ALA A 1 84 ? -8.548 2.644 -6.461 1.00 88.69 84 ALA A CA 1
ATOM 669 C C . ALA A 1 84 ? -7.916 1.389 -5.832 1.00 88.69 84 ALA A C 1
ATOM 671 O O . ALA A 1 84 ? -8.572 0.677 -5.071 1.00 88.69 84 ALA A O 1
ATOM 672 N N . LEU A 1 85 ? -6.634 1.137 -6.106 1.00 89.81 85 LEU A N 1
ATOM 673 C CA . LEU A 1 85 ? -5.904 0.015 -5.519 1.00 89.81 85 LEU A CA 1
ATOM 674 C C . LEU A 1 85 ? -5.701 0.201 -4.015 1.00 89.81 85 LEU A C 1
ATOM 676 O O . LEU A 1 85 ? -5.920 -0.742 -3.262 1.00 89.81 85 LEU A O 1
ATOM 680 N N . LEU A 1 86 ? -5.367 1.414 -3.561 1.00 89.38 86 LEU A N 1
ATOM 681 C CA . LEU A 1 86 ? -5.220 1.674 -2.130 1.00 89.38 86 LEU A CA 1
ATOM 682 C C . LEU A 1 86 ? -6.549 1.486 -1.395 1.00 89.38 86 LEU A C 1
ATOM 684 O O . LEU A 1 86 ? -6.556 0.885 -0.327 1.00 89.38 86 LEU A O 1
ATOM 688 N N . ARG A 1 87 ? -7.671 1.922 -1.988 1.00 89.19 87 ARG A N 1
ATOM 689 C CA . ARG A 1 87 ? -9.024 1.670 -1.466 1.00 89.19 87 ARG A CA 1
ATOM 690 C C . ARG A 1 87 ? -9.343 0.187 -1.339 1.00 89.19 87 ARG A C 1
ATOM 692 O O . ARG A 1 87 ? -9.929 -0.204 -0.337 1.00 89.19 87 ARG A O 1
ATOM 699 N N . LYS A 1 88 ? -8.960 -0.633 -2.324 1.00 89.31 88 LYS A N 1
ATOM 700 C CA . LYS A 1 88 ? -9.164 -2.091 -2.281 1.00 89.31 88 LYS A CA 1
ATOM 701 C C . LYS A 1 88 ? -8.471 -2.727 -1.067 1.00 89.31 88 LYS A C 1
ATOM 703 O O . LYS A 1 88 ? -8.991 -3.688 -0.508 1.00 89.31 88 LYS A O 1
ATOM 708 N N . CYS A 1 89 ? -7.339 -2.168 -0.645 1.00 88.88 89 CYS A N 1
ATOM 709 C CA . CYS A 1 89 ? -6.584 -2.619 0.523 1.00 88.88 89 CYS A CA 1
ATOM 710 C C . CYS A 1 89 ? -7.146 -2.108 1.866 1.00 88.88 89 CYS A C 1
ATOM 712 O O . CYS A 1 89 ? -6.607 -2.444 2.919 1.00 88.88 89 CYS A O 1
ATOM 714 N N . LEU A 1 90 ? -8.199 -1.284 1.876 1.00 88.69 90 LEU A N 1
ATOM 715 C CA . LEU A 1 90 ? -8.814 -0.799 3.115 1.00 88.69 90 LEU A CA 1
ATOM 716 C C . LEU A 1 90 ? -9.854 -1.789 3.637 1.00 88.69 90 LEU A C 1
ATOM 718 O O . LEU A 1 90 ? -10.641 -2.346 2.869 1.00 88.69 90 LEU A O 1
ATOM 722 N N . SER A 1 91 ? -9.917 -1.964 4.958 1.00 86.62 91 SER A N 1
ATOM 723 C CA . SER A 1 91 ? -11.069 -2.617 5.578 1.00 86.62 91 SER A CA 1
ATOM 724 C C . SER A 1 91 ? -12.342 -1.787 5.362 1.00 86.62 91 SER A C 1
ATOM 726 O O . SER A 1 91 ? -12.306 -0.561 5.204 1.00 86.62 91 SER A O 1
ATOM 728 N N . SER A 1 92 ? -13.504 -2.444 5.391 1.00 85.00 92 SER A N 1
ATOM 729 C CA . SER A 1 92 ? -14.809 -1.774 5.280 1.00 85.00 92 SER A CA 1
ATOM 730 C C . SER A 1 92 ? -15.031 -0.720 6.371 1.00 85.00 92 SER A C 1
ATOM 732 O O . SER A 1 92 ? -15.713 0.280 6.141 1.00 85.00 92 SER A O 1
ATOM 734 N N . GLU A 1 93 ? -14.434 -0.922 7.545 1.00 84.38 93 GLU A N 1
ATOM 735 C CA . GLU A 1 93 ? -14.538 -0.035 8.705 1.00 84.38 93 GLU A CA 1
ATOM 736 C C . GLU A 1 93 ? -13.844 1.303 8.480 1.00 84.38 93 GLU A C 1
ATOM 738 O O . GLU A 1 93 ? -14.394 2.328 8.866 1.00 84.38 93 GLU A O 1
ATOM 743 N N . ILE A 1 94 ? -12.682 1.308 7.825 1.00 84.19 94 ILE A N 1
ATOM 744 C CA . ILE A 1 94 ? -11.957 2.535 7.474 1.00 84.19 94 ILE A CA 1
ATOM 745 C C . ILE A 1 94 ? -12.552 3.134 6.195 1.00 84.19 94 ILE A C 1
ATOM 747 O O . ILE A 1 94 ? -12.795 4.340 6.116 1.00 84.19 94 ILE A O 1
ATOM 751 N N . SER A 1 95 ? -12.861 2.290 5.201 1.00 86.25 95 SER A N 1
ATOM 752 C CA . SER A 1 95 ? -13.354 2.730 3.890 1.00 86.25 95 SER A CA 1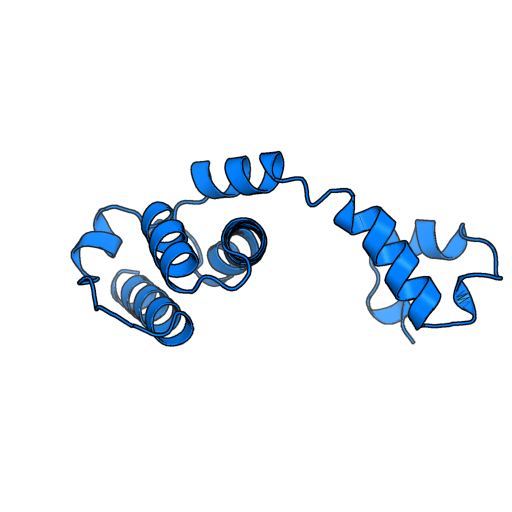
ATOM 753 C C . SER A 1 95 ? -14.667 3.512 3.971 1.00 86.25 95 SER A C 1
ATOM 755 O O . SER A 1 95 ? -14.849 4.458 3.206 1.00 86.25 95 SER A O 1
ATOM 757 N N . ARG A 1 96 ? -15.580 3.169 4.894 1.00 87.12 96 ARG A N 1
ATOM 758 C CA . ARG A 1 96 ? -16.864 3.885 5.059 1.00 87.12 96 ARG A CA 1
ATOM 759 C C . ARG A 1 96 ? -16.699 5.354 5.469 1.00 87.12 96 ARG A C 1
ATOM 761 O O . ARG A 1 96 ? -17.604 6.149 5.240 1.00 87.12 96 ARG A O 1
ATOM 768 N N . HIS A 1 97 ? -15.560 5.718 6.058 1.00 85.25 97 HIS A N 1
ATOM 769 C CA . HIS A 1 97 ? -15.267 7.086 6.497 1.00 85.25 97 HIS A CA 1
ATOM 770 C C . HIS A 1 97 ? -14.486 7.898 5.454 1.00 85.25 97 HIS A C 1
ATOM 772 O O . HIS A 1 97 ? -14.217 9.082 5.655 1.00 85.25 97 HIS A O 1
ATOM 778 N N . LEU A 1 98 ? -14.129 7.291 4.319 1.00 87.00 98 LEU A N 1
ATOM 779 C CA . LEU A 1 98 ? -13.342 7.928 3.270 1.00 87.00 98 LEU A CA 1
ATOM 780 C C . LEU A 1 98 ? -14.200 8.152 2.017 1.00 87.00 98 LEU A C 1
ATOM 782 O O . LEU A 1 98 ? -14.222 7.291 1.133 1.00 87.00 98 LEU A O 1
ATOM 786 N N . PRO A 1 99 ? -14.872 9.314 1.879 1.00 85.56 99 PRO A N 1
ATOM 787 C CA . PRO A 1 99 ? -15.629 9.640 0.671 1.00 85.56 99 PRO A CA 1
ATOM 788 C C . PRO A 1 99 ? -14.735 9.676 -0.569 1.00 85.56 99 PRO A C 1
ATOM 790 O O . PRO A 1 99 ? -13.553 10.041 -0.475 1.00 85.56 99 PRO A O 1
ATOM 793 N N . ASP A 1 100 ? -15.309 9.291 -1.710 1.00 82.50 100 ASP A N 1
ATOM 794 C CA . ASP A 1 100 ? -14.680 9.408 -3.024 1.00 82.50 100 ASP A CA 1
ATOM 795 C C . ASP A 1 100 ? -14.627 10.865 -3.467 1.00 82.50 100 ASP A C 1
ATOM 797 O O . ASP A 1 100 ? -15.642 11.556 -3.526 1.00 82.50 100 ASP A O 1
ATOM 801 N N . ILE A 1 101 ? -13.414 11.331 -3.755 1.00 83.06 101 ILE A N 1
ATOM 802 C CA . ILE A 1 101 ? -13.151 12.688 -4.222 1.00 83.06 101 ILE A CA 1
ATOM 803 C C . ILE A 1 101 ? -12.554 12.571 -5.620 1.00 83.06 101 ILE A C 1
ATOM 805 O O . ILE A 1 101 ? -11.494 11.971 -5.807 1.00 83.06 101 ILE A O 1
ATOM 809 N N . LEU A 1 102 ? -13.251 13.141 -6.601 1.00 76.00 102 LEU A N 1
ATOM 810 C CA . LEU A 1 102 ? -12.777 13.230 -7.979 1.00 76.00 102 LEU A CA 1
ATOM 811 C C . LEU A 1 102 ? -11.489 14.059 -8.047 1.00 76.00 102 LEU A C 1
ATOM 813 O O . LEU A 1 102 ? -11.338 15.046 -7.332 1.00 76.00 102 LEU A O 1
ATOM 817 N N . GLU A 1 103 ? -10.557 13.630 -8.902 1.00 77.44 103 GLU A N 1
ATOM 818 C CA . GLU A 1 103 ? -9.272 14.309 -9.158 1.00 77.44 103 GLU A CA 1
ATOM 819 C C . GLU A 1 103 ? -8.380 14.519 -7.921 1.00 77.44 103 GLU A C 1
ATOM 821 O O . GLU A 1 103 ? -7.438 15.317 -7.931 1.00 77.44 103 GLU A O 1
ATOM 826 N N . GLN A 1 104 ? -8.630 13.769 -6.847 1.00 82.44 104 GLN A N 1
ATOM 827 C CA . GLN A 1 104 ? -7.816 13.850 -5.646 1.00 82.44 104 GLN A CA 1
ATOM 828 C C . GLN A 1 104 ? -6.363 13.443 -5.939 1.00 82.44 104 GLN A C 1
ATOM 830 O O . GLN A 1 104 ? -6.086 12.465 -6.636 1.00 82.44 104 GLN A O 1
ATOM 835 N N . ARG A 1 105 ? -5.410 14.179 -5.359 1.00 83.25 105 ARG A N 1
ATOM 836 C CA . ARG A 1 105 ? -4.001 13.766 -5.338 1.00 83.25 105 ARG A CA 1
ATOM 837 C C . ARG A 1 105 ? -3.822 12.557 -4.419 1.00 83.25 105 ARG A C 1
ATOM 839 O O . ARG A 1 105 ? -4.403 12.517 -3.332 1.00 83.25 105 ARG A O 1
ATOM 846 N N . PHE A 1 106 ? -3.006 11.592 -4.836 1.00 81.75 106 PHE A N 1
ATOM 847 C CA . PHE A 1 106 ? -2.833 10.344 -4.092 1.00 81.75 106 PHE A CA 1
ATOM 848 C C . PHE A 1 106 ? -2.188 10.575 -2.719 1.00 81.75 106 PHE A C 1
ATOM 850 O O . PHE A 1 106 ? -2.558 9.912 -1.758 1.00 81.75 106 PHE A O 1
ATOM 857 N N . GLU A 1 107 ? -1.307 11.569 -2.595 1.00 84.38 107 GLU A N 1
ATOM 858 C CA . GLU A 1 107 ? -0.663 11.952 -1.338 1.00 84.38 107 GLU A CA 1
ATOM 859 C C . GLU A 1 107 ? -1.701 12.417 -0.310 1.00 84.38 107 GLU A C 1
ATOM 861 O O . GLU A 1 107 ? -1.669 12.014 0.849 1.00 84.38 107 GLU A O 1
ATOM 866 N N . ILE A 1 108 ? -2.681 13.213 -0.755 1.00 86.00 108 ILE A N 1
ATOM 867 C CA . ILE A 1 108 ? -3.781 13.689 0.097 1.00 86.00 108 ILE A CA 1
ATOM 868 C C . ILE A 1 108 ? -4.665 12.511 0.513 1.00 86.00 108 ILE A C 1
ATOM 870 O O . ILE A 1 108 ? -5.155 12.465 1.642 1.00 86.00 108 ILE A O 1
ATOM 874 N N . PHE A 1 109 ? -4.894 11.559 -0.394 1.00 87.00 109 PHE A N 1
ATOM 875 C CA . PHE A 1 109 ? -5.660 10.361 -0.075 1.00 87.00 109 PHE A CA 1
ATOM 876 C C . PHE A 1 109 ? -4.945 9.503 0.979 1.00 87.00 109 PHE A C 1
ATOM 878 O O . PHE A 1 109 ? -5.564 9.160 1.980 1.00 87.00 109 PHE A O 1
ATOM 885 N N . GLU A 1 110 ? -3.644 9.251 0.837 1.00 87.06 110 GLU A N 1
ATOM 886 C CA . GLU A 1 110 ? -2.858 8.530 1.846 1.00 87.06 110 GLU A CA 1
ATOM 887 C C . GLU A 1 110 ? -2.854 9.220 3.212 1.00 87.06 110 GLU A C 1
ATOM 889 O O . GLU A 1 110 ? -3.028 8.553 4.230 1.00 87.06 110 GLU A O 1
ATOM 894 N N . THR A 1 111 ? -2.687 10.547 3.258 1.00 87.69 111 THR A N 1
ATOM 895 C CA . THR A 1 111 ? -2.758 11.292 4.523 1.00 87.69 111 THR A CA 1
ATOM 896 C C . THR A 1 111 ? -4.106 11.085 5.203 1.00 87.69 111 THR A C 1
ATOM 898 O O . THR A 1 111 ? -4.144 10.839 6.403 1.00 87.69 111 THR A O 1
ATOM 901 N N . ARG A 1 112 ? -5.209 11.109 4.445 1.00 90.06 112 ARG A N 1
ATOM 902 C CA . ARG A 1 112 ? -6.546 10.847 4.994 1.00 90.06 112 ARG A CA 1
ATOM 903 C C . ARG A 1 112 ? -6.697 9.416 5.497 1.00 90.06 112 ARG A C 1
ATOM 905 O O . ARG A 1 112 ? -7.284 9.233 6.556 1.00 90.06 112 ARG A O 1
ATOM 912 N N . VAL A 1 113 ? -6.175 8.422 4.773 1.00 88.06 113 VAL A N 1
ATOM 913 C CA . VAL A 1 113 ? -6.188 7.024 5.236 1.00 88.06 113 VAL A CA 1
ATOM 914 C C . VAL A 1 113 ? -5.429 6.906 6.557 1.00 88.06 113 VAL A C 1
ATOM 916 O O . VAL A 1 113 ? -5.955 6.312 7.493 1.00 88.06 113 VAL A O 1
ATOM 919 N N . ARG A 1 114 ? -4.239 7.512 6.660 1.00 89.00 114 ARG A N 1
ATOM 920 C CA . ARG A 1 114 ? -3.454 7.526 7.900 1.00 89.00 114 ARG A CA 1
ATOM 921 C C . ARG A 1 114 ? -4.221 8.171 9.046 1.00 89.00 114 ARG A C 1
ATOM 923 O O . ARG A 1 114 ? -4.400 7.533 10.072 1.00 89.00 114 ARG A O 1
ATOM 930 N N . SER A 1 115 ? -4.699 9.402 8.861 1.00 89.00 115 SER A N 1
ATOM 931 C CA . SER A 1 115 ? -5.425 10.119 9.911 1.00 89.00 115 SER A CA 1
ATOM 932 C C . SER A 1 115 ? -6.669 9.357 10.353 1.00 89.00 115 SER A C 1
ATOM 934 O O . SER A 1 115 ? -6.958 9.297 11.541 1.00 89.00 115 SER A O 1
ATOM 936 N N . GLN A 1 116 ? -7.392 8.735 9.418 1.00 88.12 116 GLN A N 1
ATOM 937 C CA . GLN A 1 116 ? -8.564 7.941 9.765 1.00 88.12 116 GLN A CA 1
ATOM 938 C C . GLN A 1 116 ? -8.197 6.675 10.544 1.00 88.12 116 GLN A C 1
ATOM 940 O O . GLN A 1 116 ? -8.899 6.323 11.485 1.00 88.12 116 GLN A O 1
ATOM 945 N N . HIS A 1 117 ? -7.112 6.000 10.168 1.00 86.94 117 HIS A N 1
ATOM 946 C CA . HIS A 1 117 ? -6.609 4.835 10.895 1.00 86.94 117 HIS A CA 1
ATOM 947 C C . HIS A 1 117 ? -6.149 5.201 12.313 1.00 86.94 117 HIS A C 1
ATOM 949 O O . HIS A 1 117 ? -6.499 4.497 13.250 1.00 86.94 117 HIS A O 1
ATOM 955 N N . GLU A 1 118 ? -5.464 6.335 12.484 1.00 85.00 118 GLU A N 1
ATOM 956 C CA . GLU A 1 118 ? -5.026 6.854 13.790 1.00 85.00 118 GLU A CA 1
ATOM 957 C C . GLU A 1 118 ? -6.194 7.270 14.695 1.00 85.00 118 GLU A C 1
ATOM 959 O O . GLU A 1 118 ? -6.115 7.087 15.900 1.00 85.00 118 GLU A O 1
ATOM 964 N N . ILE A 1 119 ? -7.283 7.814 14.139 1.00 86.31 119 ILE A N 1
ATOM 965 C CA . ILE A 1 119 ? -8.484 8.179 14.914 1.00 86.31 119 ILE A CA 1
ATOM 966 C C . ILE A 1 119 ? -9.237 6.939 15.416 1.00 86.31 119 ILE A C 1
ATOM 968 O O . ILE A 1 119 ? -9.938 7.006 16.424 1.00 86.31 119 ILE A O 1
ATOM 972 N N . MET A 1 120 ? -9.168 5.836 14.668 1.00 81.38 120 MET A N 1
ATOM 973 C CA . MET A 1 120 ? -9.931 4.618 14.951 1.00 81.38 120 MET A CA 1
ATOM 974 C C . MET A 1 120 ? -9.166 3.592 15.801 1.00 81.38 120 MET A C 1
ATOM 976 O O . MET A 1 120 ? -9.769 2.589 16.184 1.00 81.38 120 MET A O 1
ATOM 980 N N . ASN A 1 121 ? -7.878 3.830 16.062 1.00 70.50 121 ASN A N 1
ATOM 981 C CA . ASN A 1 121 ? -7.024 3.038 16.950 1.00 70.50 121 ASN A CA 1
ATOM 982 C C . ASN A 1 121 ? -7.004 3.616 18.366 1.00 70.50 121 ASN A C 1
ATOM 984 O O . ASN A 1 121 ? -6.971 2.810 19.321 1.00 70.50 121 ASN A O 1
#

Sequence (121 aa):
MVTASLTGEEIMWYDCEPDENSKNWETYRASLKCQFEGTKNIGNAIYVLDNAKIELSTLYLEFILRVRPAIGMMSGDKKTIYIALLRKCLSSEISRHLPDILEQRFEIFETRVRSQHEIMN

Foldseek 3Di:
DVVVPDDDPRVVVVVVDDPPQVPDPVSVVVVCCCVVCVVVDLVVLVVLLVPQADDLPDDLVVSCVSNVSSLCSVCVPPQVSSLVSVLSRYDPVLNVVQDDDPPDGVVVVSVSSNVSSVVSD

Secondary structure (DSSP, 8-state):
-GGGG--HHHHHHHTTS-TTTTT-HHHHHHHHHHHHHTT--HHHHHHHHHH--B-TTS-HHHHHHHHHHHHHHHHTT-HHHHHHHHHHTB-HHHHTTS---TT--HHHHHHHHHHHHHHH-